Protein AF-A0A969DNV3-F1 (afdb_monomer)

Solvent-accessible surface area (backbone atoms only — not comparable to full-atom values): 7107 Å² total; per-residue (Å²): 139,90,80,90,81,84,83,82,78,85,83,80,70,90,70,71,77,77,73,69,70,80,65,78,69,81,79,57,96,56,47,25,35,41,36,39,39,24,73,25,70,25,42,38,37,33,27,35,61,91,38,76,78,41,76,50,74,45,45,54,76,44,69,51,74,49,71,22,69,58,26,35,37,43,34,25,50,19,8,42,21,29,28,40,17,54,71,87,42,78,68,38,61,68,42,54,69,74,35,69,39,74,48,78,42,64,36,79,65,81,81,74,77,76,76,78,81,77,131

Mean predicted aligned error: 13.79 Å

Radius of gyration: 23.63 Å; Cα contacts (8 Å, |Δi|>4): 238; chains: 1; bounding box: 30×99×51 Å

Secondary structure (DSSP, 8-state):
----------------------PPP---TT-EEEEEEESS-EEEEEEETTEEEEEEEEPTT-EEEEEESS-EEEEESSGGGEEEEETT---EESSSTT--EEEEE--------------

Structure (mmCIF, N/CA/C/O backbone):
data_AF-A0A969DNV3-F1
#
_entry.id   AF-A0A969DNV3-F1
#
loop_
_atom_site.group_PDB
_atom_site.id
_atom_site.type_symbol
_atom_site.label_atom_id
_atom_site.label_alt_id
_atom_site.label_comp_id
_atom_site.label_asym_id
_atom_site.label_entity_id
_atom_site.label_seq_id
_atom_site.pdbx_PDB_ins_code
_atom_site.Cartn_x
_atom_site.Cartn_y
_atom_site.Cartn_z
_atom_site.occupancy
_atom_site.B_iso_or_equiv
_atom_site.auth_seq_id
_atom_site.auth_comp_id
_atom_site.auth_asym_id
_atom_site.auth_atom_id
_atom_site.pdbx_PDB_model_num
ATOM 1 N N . MET A 1 1 ? -4.506 -63.231 39.438 1.00 49.62 1 MET A N 1
ATOM 2 C CA . MET A 1 1 ? -3.403 -62.294 39.734 1.00 49.62 1 MET A CA 1
ATOM 3 C C . MET A 1 1 ? -3.627 -61.079 38.856 1.00 49.62 1 MET A C 1
ATOM 5 O O . MET A 1 1 ? -3.515 -61.202 37.646 1.00 49.62 1 MET A O 1
ATOM 9 N N . ASN A 1 2 ? -4.049 -59.966 39.451 1.00 42.78 2 ASN A N 1
ATOM 10 C CA . ASN A 1 2 ? -4.261 -58.700 38.758 1.00 42.78 2 ASN A CA 1
ATOM 11 C C . ASN A 1 2 ? -3.036 -57.822 39.026 1.00 42.78 2 ASN A C 1
ATOM 13 O O . ASN A 1 2 ? -2.740 -57.550 40.188 1.00 42.78 2 ASN A O 1
ATOM 17 N N . THR A 1 3 ? -2.364 -57.369 37.971 1.00 56.41 3 THR A N 1
ATOM 18 C CA . THR A 1 3 ? -1.358 -56.305 38.040 1.00 56.41 3 THR A CA 1
ATOM 19 C C . THR A 1 3 ? -1.776 -55.224 37.058 1.00 56.41 3 THR A C 1
ATOM 21 O O . THR A 1 3 ? -1.837 -55.453 35.854 1.00 56.41 3 THR A O 1
ATOM 24 N N . ALA A 1 4 ? -2.123 -54.069 37.616 1.00 51.66 4 ALA A N 1
ATOM 25 C CA . ALA A 1 4 ? -2.364 -52.834 36.899 1.00 51.66 4 ALA A CA 1
ATOM 26 C C . ALA A 1 4 ? -1.042 -52.278 36.350 1.00 51.66 4 ALA A C 1
ATOM 28 O O . ALA A 1 4 ? -0.046 -52.222 37.069 1.00 51.66 4 ALA A O 1
ATOM 29 N N . ILE A 1 5 ? -1.067 -51.829 35.099 1.00 61.12 5 ILE A N 1
ATOM 30 C CA . ILE A 1 5 ? -0.103 -50.891 34.522 1.00 61.12 5 ILE A CA 1
ATOM 31 C C . ILE A 1 5 ? -0.925 -49.765 33.899 1.00 61.12 5 ILE A C 1
ATOM 33 O O . ILE A 1 5 ? -1.767 -50.006 33.037 1.00 61.12 5 ILE A O 1
ATOM 37 N N . VAL A 1 6 ? -0.721 -48.560 34.420 1.00 52.81 6 VAL A N 1
ATOM 38 C CA . VAL A 1 6 ? -1.368 -47.313 34.014 1.00 52.81 6 VAL A CA 1
ATOM 39 C C . VAL A 1 6 ? -0.349 -46.519 33.183 1.00 52.81 6 VAL A C 1
ATOM 41 O O . VAL A 1 6 ? 0.661 -46.101 33.737 1.00 52.81 6 VAL A O 1
ATOM 44 N N . GLU A 1 7 ? -0.658 -46.374 31.882 1.00 55.53 7 GLU A N 1
ATOM 45 C CA . GLU A 1 7 ? -0.380 -45.249 30.948 1.00 55.53 7 GLU A CA 1
ATOM 46 C C . GLU A 1 7 ? 1.071 -44.852 30.553 1.00 55.53 7 GLU A C 1
ATOM 48 O O . GLU A 1 7 ? 2.011 -45.160 31.281 1.00 55.53 7 GLU A O 1
ATOM 53 N N . PRO A 1 8 ? 1.295 -44.191 29.380 1.00 54.12 8 PRO A N 1
ATOM 54 C CA . PRO A 1 8 ? 0.336 -43.395 28.603 1.00 54.12 8 PRO A CA 1
ATOM 55 C C . PRO A 1 8 ? 0.096 -43.812 27.143 1.00 54.12 8 PRO A C 1
ATOM 57 O O . PRO A 1 8 ? 0.958 -44.303 26.416 1.00 54.12 8 PRO A O 1
ATOM 60 N N . ILE A 1 9 ? -1.142 -43.544 26.741 1.00 65.94 9 ILE A N 1
ATOM 61 C CA . ILE A 1 9 ? -1.618 -43.319 25.378 1.00 65.94 9 ILE A CA 1
ATOM 62 C C . ILE A 1 9 ? -0.687 -42.371 24.595 1.00 65.94 9 ILE A C 1
ATOM 64 O O . ILE A 1 9 ? -0.272 -41.343 25.129 1.00 65.94 9 ILE A O 1
ATOM 68 N N . PRO A 1 10 ? -0.382 -42.649 23.314 1.00 58.59 10 PRO A N 1
ATOM 69 C CA . PRO A 1 10 ? 0.179 -41.631 22.442 1.00 58.59 10 PRO A CA 1
ATOM 70 C C . PRO A 1 10 ? -0.909 -40.597 22.116 1.00 58.59 10 PRO A C 1
ATOM 72 O O . PRO A 1 10 ? -1.711 -40.790 21.204 1.00 58.59 10 PRO A O 1
ATOM 75 N N . GLU A 1 11 ? -0.922 -39.478 22.842 1.00 54.69 11 GLU A N 1
ATOM 76 C CA . GLU A 1 11 ? -1.568 -38.226 22.422 1.00 54.69 11 GLU A CA 1
ATOM 77 C C . GLU A 1 11 ? -0.788 -37.603 21.249 1.00 54.69 11 GLU A C 1
ATOM 79 O O . GLU A 1 11 ? -0.172 -36.543 21.354 1.00 54.69 11 GLU A O 1
ATOM 84 N N . ALA A 1 12 ? -0.777 -38.281 20.102 1.00 52.31 12 ALA A N 1
ATOM 85 C CA . ALA A 1 12 ? -0.238 -37.722 18.871 1.00 52.31 12 ALA A CA 1
ATOM 86 C C . ALA A 1 12 ? -1.317 -36.873 18.182 1.00 52.31 12 ALA A C 1
ATOM 88 O O . ALA A 1 12 ? -2.043 -37.330 17.304 1.00 52.31 12 ALA A O 1
ATOM 89 N N . SER A 1 13 ? -1.379 -35.615 18.621 1.00 42.84 13 SER A N 1
ATOM 90 C CA . SER A 1 13 ? -1.726 -34.443 17.812 1.00 42.84 13 SER A CA 1
ATOM 91 C C . SER A 1 13 ? -3.125 -34.408 17.189 1.00 42.84 13 SER A C 1
ATOM 93 O O . SER A 1 13 ? -3.291 -34.418 15.972 1.00 42.84 13 SER A O 1
ATOM 95 N N . THR A 1 14 ? -4.135 -34.141 18.014 1.00 43.59 14 THR A N 1
ATOM 96 C CA . THR A 1 14 ? -5.173 -33.194 17.589 1.00 43.59 14 THR A CA 1
ATOM 97 C C . THR A 1 14 ? -4.575 -31.787 17.605 1.00 43.59 14 THR A C 1
ATOM 99 O O . THR A 1 14 ? -4.693 -31.055 18.584 1.00 43.59 14 THR A O 1
ATOM 102 N N . THR A 1 15 ? -3.933 -31.381 16.515 1.00 42.50 15 THR A N 1
ATOM 103 C CA . THR A 1 15 ? -3.984 -29.968 16.131 1.00 42.50 15 THR A CA 1
ATOM 104 C C . THR A 1 15 ? -4.851 -29.912 14.900 1.00 42.50 15 THR A C 1
ATOM 106 O O . THR A 1 15 ? -4.390 -29.955 13.765 1.00 42.50 15 THR A O 1
ATOM 109 N N . THR A 1 16 ? -6.148 -29.935 15.200 1.00 43.91 16 THR A N 1
ATOM 110 C CA . THR A 1 16 ? -7.186 -29.206 14.493 1.00 43.91 16 THR A CA 1
ATOM 111 C C . THR A 1 16 ? -6.576 -28.114 13.635 1.00 43.91 16 THR A C 1
ATOM 113 O O . THR A 1 16 ? -6.046 -27.125 14.138 1.00 43.91 16 THR A O 1
ATOM 116 N N . ASP A 1 17 ? -6.638 -28.382 12.340 1.00 44.22 17 ASP A N 1
ATOM 117 C CA . ASP A 1 17 ? -6.743 -27.429 11.259 1.00 44.22 17 ASP A CA 1
ATOM 118 C C . ASP A 1 17 ? -7.382 -2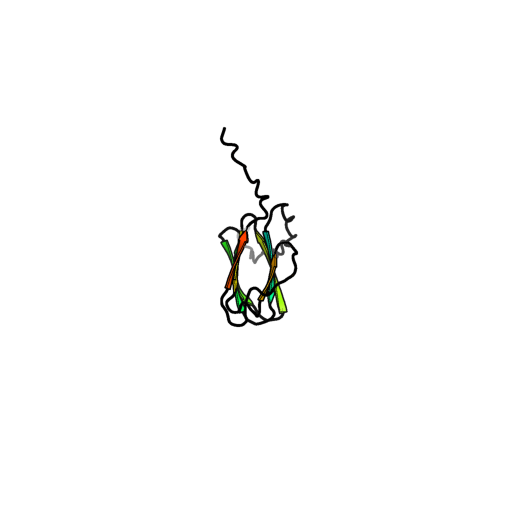6.124 11.760 1.00 44.22 17 ASP A C 1
ATOM 120 O O . ASP A 1 17 ? -8.597 -26.011 11.923 1.00 44.22 17 ASP A O 1
ATOM 124 N N . ALA A 1 18 ? -6.537 -25.148 12.083 1.00 47.78 18 ALA A N 1
ATOM 125 C CA . ALA A 1 18 ? -6.956 -23.776 12.285 1.00 47.78 18 ALA A CA 1
ATOM 126 C C . ALA A 1 18 ? -7.111 -23.100 10.915 1.00 47.78 18 ALA A C 1
ATOM 128 O O . ALA A 1 18 ? -6.643 -21.985 10.715 1.00 47.78 18 ALA A O 1
ATOM 129 N N . ALA A 1 19 ? -7.824 -23.724 9.975 1.00 46.31 19 ALA A N 1
ATOM 130 C CA . ALA A 1 19 ? -8.681 -22.979 9.071 1.00 46.31 19 ALA A CA 1
ATOM 131 C C . ALA A 1 19 ? -9.883 -22.461 9.876 1.00 46.31 19 ALA A C 1
ATOM 133 O O . ALA A 1 19 ? -11.041 -22.789 9.616 1.00 46.31 19 ALA A O 1
ATOM 134 N N . THR A 1 20 ? -9.613 -21.594 10.858 1.00 42.69 20 THR A N 1
ATOM 135 C CA . THR A 1 20 ? -10.573 -20.543 11.164 1.00 42.69 20 THR A CA 1
ATOM 136 C C . THR A 1 20 ? -10.624 -19.735 9.887 1.00 42.69 20 THR A C 1
ATOM 138 O O . THR A 1 20 ? -9.729 -18.938 9.613 1.00 42.69 20 THR A O 1
ATOM 141 N N . GLY A 1 21 ? -11.619 -20.038 9.052 1.00 45.19 21 GLY A N 1
ATOM 142 C CA . GLY A 1 21 ? -11.938 -19.227 7.902 1.00 45.19 21 GLY A CA 1
ATOM 143 C C . GLY A 1 21 ? -11.951 -17.786 8.376 1.00 45.19 21 GLY A C 1
ATOM 144 O O . GLY A 1 21 ? -12.741 -17.428 9.251 1.00 45.19 21 GLY A O 1
ATOM 145 N N . SER A 1 22 ? -11.034 -16.986 7.842 1.00 46.31 22 SER A N 1
ATOM 146 C CA . SER A 1 22 ? -11.132 -15.540 7.895 1.00 46.31 22 SER A CA 1
ATOM 147 C C . SER A 1 22 ? -12.389 -15.182 7.110 1.00 46.31 22 SER A C 1
ATOM 149 O O . SER A 1 22 ? -12.336 -14.854 5.929 1.00 46.31 22 SER A O 1
ATOM 151 N N . ALA A 1 23 ? -13.551 -15.324 7.748 1.00 47.28 23 ALA A N 1
ATOM 152 C CA . ALA A 1 23 ? -14.699 -14.527 7.393 1.00 47.28 23 ALA A CA 1
ATOM 153 C C . ALA A 1 23 ? -14.180 -13.085 7.432 1.00 47.28 23 ALA A C 1
ATOM 155 O O . ALA A 1 23 ? -13.622 -12.699 8.466 1.00 47.28 23 ALA A O 1
ATOM 156 N N . PRO A 1 24 ? -14.240 -12.324 6.325 1.00 48.50 24 PRO A N 1
ATOM 157 C CA . PRO A 1 24 ? -13.856 -10.928 6.381 1.00 48.50 24 PRO A CA 1
ATOM 158 C C . PRO A 1 24 ? -14.741 -10.313 7.462 1.00 48.50 24 PRO A C 1
ATOM 160 O O . PRO A 1 24 ? -15.970 -10.393 7.372 1.00 48.50 24 PRO A O 1
ATOM 163 N N . ALA A 1 25 ? -14.118 -9.812 8.531 1.00 50.31 25 ALA A N 1
ATOM 164 C CA . ALA A 1 25 ? -14.825 -9.025 9.523 1.00 50.31 25 ALA A CA 1
ATOM 165 C C . ALA A 1 25 ? -15.645 -7.968 8.766 1.00 50.31 25 ALA A C 1
ATOM 167 O O . ALA A 1 25 ? -15.179 -7.492 7.720 1.00 50.31 25 ALA A O 1
ATOM 168 N N . PRO A 1 26 ? -16.871 -7.644 9.213 1.00 48.47 26 PRO A N 1
ATOM 169 C CA . PRO A 1 26 ? -17.564 -6.499 8.654 1.00 48.47 26 PRO A CA 1
ATOM 170 C C . PRO A 1 26 ? -16.598 -5.322 8.773 1.00 48.47 26 PRO A C 1
ATOM 172 O O . PRO A 1 26 ? -16.198 -4.978 9.879 1.00 48.47 26 PRO A O 1
ATOM 175 N N . ILE A 1 27 ? -16.166 -4.803 7.624 1.00 50.59 27 ILE A N 1
ATOM 176 C CA . ILE A 1 27 ? -15.521 -3.497 7.500 1.00 50.59 27 ILE A CA 1
ATOM 177 C C . ILE A 1 27 ? -16.383 -2.552 8.326 1.00 50.59 27 ILE A C 1
ATOM 179 O O . ILE A 1 27 ? -17.545 -2.330 7.971 1.00 50.59 27 ILE A O 1
ATOM 183 N N . ALA A 1 28 ? -15.875 -2.116 9.471 1.00 53.47 28 ALA A N 1
ATOM 184 C CA . ALA A 1 28 ? -16.566 -1.153 10.286 1.00 53.47 28 ALA A CA 1
ATOM 185 C C . ALA A 1 28 ? -16.682 0.130 9.457 1.00 53.47 28 ALA A C 1
ATOM 187 O O . ALA A 1 28 ? -15.778 0.524 8.716 1.00 53.47 28 ALA A O 1
ATOM 188 N N . GLU A 1 29 ? -17.859 0.744 9.509 1.00 50.62 29 GLU A N 1
ATOM 189 C CA . GLU A 1 29 ? -18.152 1.983 8.800 1.00 50.62 29 GLU A CA 1
ATOM 190 C C . GLU A 1 29 ? -17.278 3.101 9.400 1.00 50.62 29 GLU A C 1
ATOM 192 O O . GLU A 1 29 ? -17.636 3.711 10.405 1.00 50.62 29 GLU A O 1
ATOM 197 N N . GLY A 1 30 ? -16.090 3.305 8.823 1.00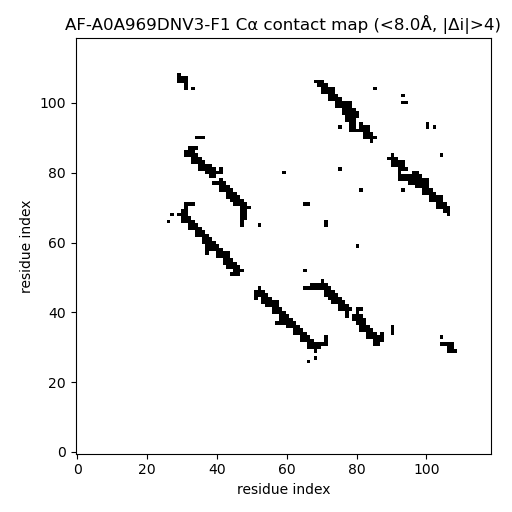 61.75 30 GLY A N 1
ATOM 198 C CA . GLY A 1 30 ? -15.040 4.185 9.349 1.00 61.75 30 GLY A CA 1
ATOM 199 C C . GLY A 1 30 ? -13.614 3.709 9.050 1.00 61.75 30 GLY A C 1
ATOM 200 O O . GLY A 1 30 ? -12.690 4.519 9.107 1.00 61.75 30 GLY A O 1
ATOM 201 N N . ASP A 1 31 ? -13.442 2.440 8.674 1.00 76.19 31 ASP A N 1
ATOM 202 C CA . ASP A 1 31 ? -12.122 1.860 8.435 1.00 76.19 31 ASP A CA 1
ATOM 203 C C . ASP A 1 31 ? -11.469 2.364 7.140 1.00 76.19 31 ASP A C 1
ATOM 205 O O . ASP A 1 31 ? -12.087 2.453 6.076 1.00 76.19 31 ASP A O 1
ATOM 209 N N . VAL A 1 32 ? -10.163 2.609 7.209 1.00 84.94 32 VAL A N 1
ATOM 210 C CA . VAL A 1 32 ? -9.287 2.823 6.061 1.00 84.94 32 VAL A CA 1
ATOM 211 C C . VAL A 1 32 ? -9.065 1.510 5.336 1.00 84.94 32 VAL A C 1
ATOM 213 O O . VAL A 1 32 ? -8.402 0.616 5.855 1.00 84.94 32 VAL A O 1
ATOM 216 N N . ARG A 1 33 ? -9.510 1.410 4.085 1.00 87.69 33 ARG A N 1
ATOM 217 C CA . ARG A 1 33 ? -9.168 0.297 3.197 1.00 87.69 33 ARG A CA 1
ATOM 218 C C . ARG A 1 33 ? -8.138 0.733 2.171 1.00 87.69 33 ARG A C 1
ATOM 220 O O . ARG A 1 33 ? -8.364 1.664 1.408 1.00 87.69 33 ARG A O 1
ATOM 227 N N . VAL A 1 34 ? -7.038 -0.002 2.071 1.00 89.81 34 VAL A N 1
ATOM 228 C CA . VAL A 1 34 ? -6.017 0.217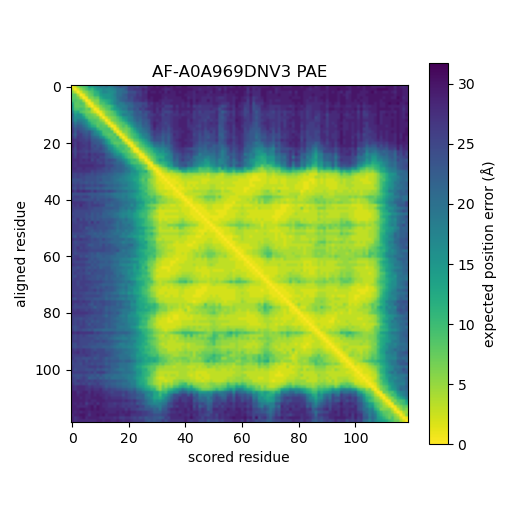 1.047 1.00 89.81 34 VAL A CA 1
ATOM 229 C C . VAL A 1 34 ? -5.756 -1.076 0.291 1.00 89.81 34 VAL A C 1
ATOM 231 O O . VAL A 1 34 ? -5.295 -2.063 0.859 1.00 89.81 34 VAL A O 1
ATOM 234 N N . SER A 1 35 ? -6.036 -1.071 -1.008 1.00 90.56 35 SER A N 1
ATOM 235 C CA . SER A 1 35 ? -5.688 -2.152 -1.928 1.00 90.56 35 SER A CA 1
ATOM 236 C C . SER A 1 35 ? -4.443 -1.776 -2.704 1.00 90.56 35 SER A C 1
ATOM 238 O O . SER A 1 35 ? -4.383 -0.711 -3.306 1.00 90.56 35 SER A O 1
ATOM 240 N N . VAL A 1 36 ? -3.452 -2.653 -2.712 1.00 91.50 36 VAL A N 1
ATOM 241 C CA . VAL A 1 36 ? -2.223 -2.484 -3.471 1.00 91.50 36 VAL A CA 1
ATOM 242 C C . VAL A 1 36 ? -2.123 -3.582 -4.514 1.00 91.50 36 VAL A C 1
ATOM 244 O O . VAL A 1 36 ? -2.170 -4.770 -4.198 1.00 91.50 36 VAL A O 1
ATOM 247 N N . GLU A 1 37 ? -1.970 -3.170 -5.761 1.00 92.12 37 GLU A N 1
ATOM 248 C CA . GLU A 1 37 ? -1.742 -4.018 -6.916 1.00 92.12 37 GLU A CA 1
ATOM 249 C C . GLU A 1 37 ? -0.319 -3.807 -7.425 1.00 92.12 37 GLU A C 1
ATOM 251 O O . GLU A 1 37 ? 0.150 -2.688 -7.637 1.00 92.12 37 GLU A O 1
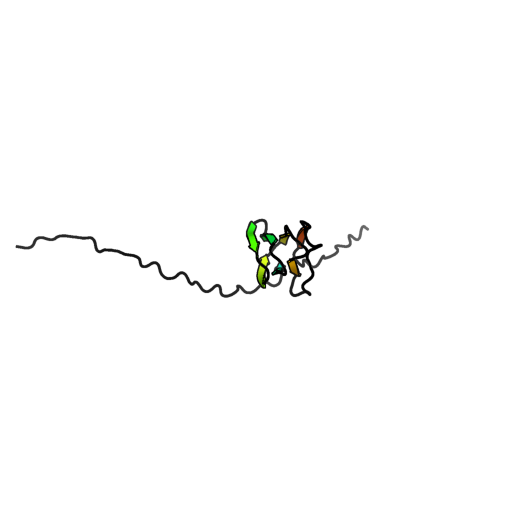ATOM 256 N N . MET A 1 38 ? 0.395 -4.903 -7.613 1.00 91.69 38 MET A N 1
ATOM 257 C CA . MET A 1 38 ? 1.786 -4.884 -8.020 1.00 91.69 38 MET A CA 1
ATOM 258 C C . MET A 1 38 ? 1.884 -4.999 -9.536 1.00 91.69 38 MET A C 1
ATOM 260 O O . MET A 1 38 ? 1.624 -6.050 -10.112 1.00 91.69 38 MET A O 1
ATOM 264 N N . GLU A 1 39 ? 2.335 -3.942 -10.201 1.00 90.62 39 GLU A N 1
ATOM 265 C CA . GLU A 1 39 ? 2.671 -3.969 -11.629 1.00 90.62 39 GLU A CA 1
ATOM 266 C C . GLU A 1 39 ? 4.112 -4.419 -11.888 1.00 90.62 39 GLU A C 1
ATOM 268 O O . GLU A 1 39 ? 4.465 -4.777 -13.008 1.00 90.62 39 GLU A O 1
ATOM 273 N N . GLY A 1 40 ? 4.958 -4.424 -10.861 1.00 87.81 40 GLY A N 1
ATOM 274 C CA . GLY A 1 40 ? 6.354 -4.836 -10.934 1.00 87.81 40 GLY A CA 1
ATOM 275 C C . GLY A 1 40 ? 6.822 -5.429 -9.613 1.00 87.81 40 GLY A C 1
ATOM 276 O O . GLY A 1 40 ? 6.157 -5.305 -8.588 1.00 87.81 40 GLY A O 1
ATOM 277 N N . GLN A 1 41 ? 7.997 -6.059 -9.609 1.00 88.94 41 GLN A N 1
ATOM 278 C CA . GLN A 1 41 ? 8.613 -6.464 -8.348 1.00 88.94 41 GLN A CA 1
ATOM 279 C C . GLN A 1 41 ? 8.972 -5.217 -7.525 1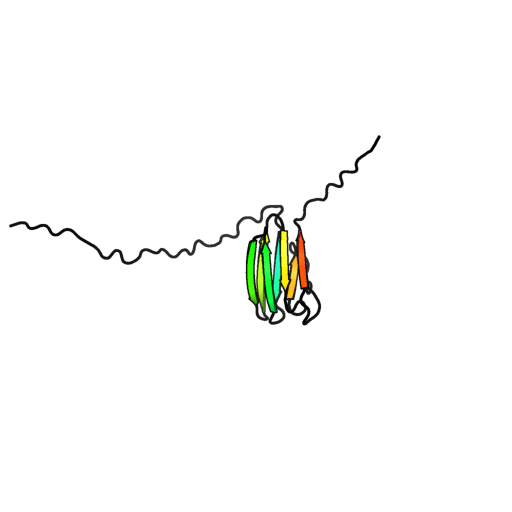.00 88.94 41 GLN A C 1
ATOM 281 O O . GLN A 1 41 ? 9.710 -4.344 -7.996 1.00 88.94 41 GLN A O 1
ATOM 286 N N . SER A 1 42 ? 8.477 -5.142 -6.291 1.00 89.69 42 SER A N 1
ATOM 287 C CA . SER A 1 42 ? 8.796 -4.063 -5.356 1.00 89.69 42 SER A CA 1
ATOM 288 C C . SER A 1 42 ? 8.802 -4.575 -3.923 1.00 89.69 42 SER A C 1
ATOM 290 O O . SER A 1 42 ? 7.990 -5.410 -3.537 1.00 89.69 42 SER A O 1
ATOM 292 N N . TRP A 1 43 ? 9.706 -4.031 -3.114 1.00 92.44 43 TRP A N 1
ATOM 293 C CA . TRP A 1 43 ? 9.589 -4.125 -1.665 1.00 92.44 43 TRP A CA 1
ATOM 294 C C . TRP A 1 43 ? 8.457 -3.215 -1.184 1.00 92.44 43 TRP A C 1
ATOM 296 O O . TRP A 1 43 ? 8.386 -2.064 -1.619 1.00 92.44 43 TRP A O 1
ATOM 306 N N . LEU A 1 44 ? 7.572 -3.728 -0.335 1.00 92.50 44 LEU A N 1
ATOM 307 C CA . LEU A 1 44 ? 6.502 -2.984 0.312 1.00 92.50 44 LEU A CA 1
ATOM 308 C C . LEU A 1 44 ? 6.533 -3.204 1.815 1.00 92.50 44 LEU A C 1
ATOM 310 O O . LEU A 1 44 ? 6.763 -4.314 2.292 1.00 92.50 44 LEU A O 1
ATOM 314 N N . ARG A 1 45 ? 6.211 -2.141 2.539 1.00 93.06 45 ARG A N 1
ATOM 315 C CA . ARG A 1 45 ? 5.905 -2.160 3.960 1.00 93.06 45 ARG A CA 1
ATOM 316 C C . ARG A 1 45 ? 4.582 -1.454 4.177 1.00 93.06 45 ARG A C 1
ATOM 318 O O . ARG A 1 45 ? 4.401 -0.335 3.703 1.00 93.06 45 ARG A O 1
ATOM 325 N N . ILE A 1 46 ? 3.683 -2.111 4.887 1.00 91.31 46 ILE A N 1
ATOM 326 C CA . ILE A 1 46 ? 2.370 -1.597 5.226 1.00 91.31 46 ILE A CA 1
ATOM 327 C C . ILE A 1 46 ? 2.201 -1.651 6.728 1.00 91.31 46 ILE A C 1
ATOM 329 O O . ILE A 1 46 ? 2.397 -2.695 7.351 1.00 91.31 46 ILE A O 1
ATOM 333 N N . THR A 1 47 ? 1.852 -0.497 7.274 1.00 90.94 47 THR A N 1
ATOM 334 C CA . THR A 1 47 ? 1.579 -0.300 8.689 1.00 90.94 47 THR A CA 1
ATOM 335 C C . THR A 1 47 ? 0.111 0.081 8.829 1.00 90.94 47 THR A C 1
ATOM 337 O O . THR A 1 47 ? -0.270 1.122 8.301 1.00 90.94 47 THR A O 1
ATOM 340 N N . ALA A 1 48 ? -0.690 -0.741 9.498 1.00 90.38 48 ALA A N 1
ATOM 341 C CA . ALA A 1 48 ? -2.066 -0.438 9.887 1.00 90.38 48 ALA A CA 1
ATOM 342 C C . ALA A 1 48 ? -2.083 -0.139 11.386 1.00 90.38 48 ALA A C 1
ATOM 344 O O . ALA A 1 48 ? -1.498 -0.900 12.150 1.00 90.38 48 ALA A O 1
ATOM 345 N N . ASP A 1 49 ? -2.706 0.958 11.808 1.00 86.44 49 ASP A N 1
ATOM 346 C CA . ASP A 1 49 ? -2.929 1.262 13.234 1.00 86.44 49 ASP A CA 1
ATOM 347 C C . ASP A 1 49 ? -1.635 1.228 14.066 1.00 86.44 49 ASP A C 1
ATOM 349 O O . ASP A 1 49 ? -1.555 0.676 15.160 1.00 86.44 49 ASP A O 1
ATOM 353 N N . ASN A 1 50 ? -0.566 1.805 13.501 1.00 85.50 50 ASN A N 1
ATOM 354 C CA . ASN A 1 50 ? 0.796 1.797 14.056 1.00 85.50 50 ASN A CA 1
ATOM 355 C C . ASN A 1 50 ? 1.499 0.421 14.113 1.00 85.50 50 ASN A C 1
ATOM 357 O O . ASN A 1 50 ? 2.671 0.356 14.488 1.00 85.50 50 ASN A O 1
ATOM 361 N N . GLU A 1 51 ? 0.858 -0.656 13.664 1.00 88.19 51 GLU A N 1
ATOM 362 C CA . GLU A 1 51 ? 1.426 -2.000 13.588 1.00 88.19 51 GLU A CA 1
ATOM 363 C C . GLU A 1 51 ? 1.779 -2.394 12.147 1.00 88.19 51 GLU A C 1
ATOM 365 O O . GLU A 1 51 ? 1.026 -2.177 11.200 1.00 88.19 51 GLU A O 1
ATOM 370 N N . VAL A 1 52 ? 2.958 -2.990 11.944 1.00 90.62 52 VAL A N 1
ATOM 371 C CA . VAL A 1 52 ? 3.380 -3.454 10.613 1.00 90.62 52 VAL A CA 1
ATOM 372 C C . VAL A 1 52 ? 2.601 -4.713 10.243 1.00 90.62 52 VAL A C 1
ATOM 374 O O . VAL A 1 52 ? 3.002 -5.823 10.582 1.00 90.62 52 VAL A O 1
ATOM 377 N N . SER A 1 53 ? 1.509 -4.548 9.500 1.00 88.06 53 SER A N 1
ATOM 378 C CA . SER A 1 53 ? 0.693 -5.664 9.012 1.00 88.06 53 SER A CA 1
ATOM 379 C C . SER A 1 53 ? 1.399 -6.472 7.929 1.00 88.06 53 SER A C 1
ATOM 381 O O . SER A 1 53 ? 1.113 -7.653 7.738 1.00 88.06 53 SER A O 1
ATOM 383 N N . PHE A 1 54 ? 2.291 -5.838 7.163 1.00 89.62 54 PHE A N 1
ATOM 384 C CA . PHE A 1 54 ? 3.032 -6.514 6.107 1.00 89.62 54 PHE A CA 1
ATOM 385 C C . PHE A 1 54 ? 4.371 -5.839 5.825 1.00 89.62 54 PHE A C 1
ATOM 387 O O . PHE A 1 54 ? 4.452 -4.624 5.691 1.00 89.62 54 PHE A O 1
ATOM 394 N N . GLU A 1 55 ? 5.423 -6.630 5.646 1.00 92.81 55 GLU A N 1
ATOM 395 C CA . GLU A 1 55 ? 6.703 -6.156 5.126 1.00 92.81 55 GLU A CA 1
ATOM 396 C C . GLU A 1 55 ? 7.335 -7.259 4.276 1.00 92.81 55 GLU A C 1
ATOM 398 O O . GLU A 1 55 ? 7.527 -8.383 4.740 1.00 92.81 55 GLU A O 1
ATOM 403 N N . GLY A 1 56 ? 7.643 -6.966 3.014 1.00 91.31 56 GLY A N 1
ATOM 404 C CA . GLY A 1 56 ? 8.207 -7.963 2.111 1.00 91.31 56 GLY A CA 1
ATOM 405 C C . GLY A 1 56 ? 8.309 -7.505 0.663 1.00 91.31 56 GLY A C 1
ATOM 406 O O . GLY A 1 56 ? 7.872 -6.421 0.293 1.00 91.31 56 GLY A O 1
ATOM 407 N N . ILE A 1 57 ? 8.911 -8.342 -0.180 1.00 90.69 57 ILE A N 1
ATOM 408 C CA . ILE A 1 57 ? 8.964 -8.114 -1.627 1.00 90.69 57 ILE A CA 1
ATOM 409 C C . ILE A 1 57 ? 7.762 -8.800 -2.262 1.00 90.69 57 ILE A C 1
ATOM 411 O O . ILE A 1 57 ? 7.618 -10.016 -2.152 1.00 90.69 57 ILE A O 1
ATOM 415 N N . LEU A 1 58 ? 6.932 -8.022 -2.947 1.00 89.50 58 LEU A N 1
ATOM 416 C CA . LEU A 1 58 ? 5.854 -8.534 -3.780 1.00 89.50 58 LEU A CA 1
ATOM 417 C C . LEU A 1 58 ? 6.280 -8.523 -5.249 1.00 89.50 58 LEU A C 1
ATOM 419 O O . LEU A 1 58 ? 7.133 -7.729 -5.663 1.00 89.50 58 LEU A O 1
ATOM 423 N N . ARG A 1 59 ? 5.715 -9.441 -6.030 1.00 91.06 59 ARG A N 1
ATOM 424 C CA . ARG A 1 59 ? 5.986 -9.611 -7.458 1.00 91.06 59 ARG A CA 1
ATOM 425 C C . ARG A 1 59 ? 4.855 -9.010 -8.282 1.00 91.06 59 ARG A C 1
ATOM 427 O O . ARG A 1 59 ? 3.761 -8.776 -7.787 1.00 91.06 59 ARG A O 1
ATOM 434 N N . GLN A 1 60 ? 5.130 -8.775 -9.560 1.00 90.81 60 GLN A N 1
ATOM 435 C CA . GLN A 1 60 ? 4.105 -8.353 -10.511 1.00 90.81 60 GLN A CA 1
ATOM 436 C C . GLN A 1 60 ? 2.928 -9.342 -10.522 1.00 90.81 60 GLN A C 1
ATOM 438 O O . GLN A 1 60 ? 3.143 -10.552 -10.573 1.00 90.81 60 GLN A O 1
ATOM 443 N N . GLY A 1 61 ? 1.707 -8.812 -10.515 1.00 89.75 61 GLY A N 1
ATOM 444 C CA . GLY A 1 61 ? 0.460 -9.572 -10.466 1.00 89.75 61 GLY A CA 1
ATOM 445 C C . GLY A 1 61 ? -0.015 -9.907 -9.052 1.00 89.75 61 GLY A C 1
ATOM 446 O O . GLY A 1 61 ? -1.129 -10.402 -8.906 1.00 89.75 61 GLY A O 1
ATOM 447 N N . ASP A 1 62 ? 0.782 -9.630 -8.013 1.00 89.81 62 ASP A N 1
ATOM 448 C CA . ASP A 1 62 ? 0.306 -9.742 -6.637 1.00 89.81 62 ASP A CA 1
ATOM 449 C C . ASP A 1 62 ? -0.652 -8.586 -6.325 1.00 89.81 62 ASP A C 1
ATOM 451 O O . ASP A 1 62 ? -0.329 -7.413 -6.516 1.00 89.81 62 ASP A O 1
ATOM 455 N N . THR A 1 63 ? -1.816 -8.911 -5.775 1.00 90.56 63 THR A N 1
ATOM 456 C CA . THR A 1 63 ? -2.755 -7.925 -5.234 1.00 90.56 63 THR A CA 1
ATOM 457 C C . THR A 1 63 ? -3.019 -8.256 -3.782 1.00 90.56 63 THR A C 1
ATOM 459 O O . THR A 1 63 ? -3.242 -9.413 -3.419 1.00 90.56 63 THR A O 1
ATOM 462 N N . ARG A 1 64 ? -2.982 -7.240 -2.929 1.00 89.75 64 ARG A N 1
ATOM 463 C CA . ARG A 1 64 ? -3.255 -7.377 -1.503 1.00 89.75 64 ARG A CA 1
ATOM 464 C C . ARG A 1 64 ? -4.065 -6.191 -1.024 1.00 89.75 64 ARG A C 1
ATOM 466 O O . ARG A 1 64 ? -3.858 -5.073 -1.479 1.00 89.75 64 ARG A O 1
ATOM 473 N N . THR A 1 65 ? -4.954 -6.440 -0.080 1.00 90.06 65 THR A N 1
ATOM 474 C CA . THR A 1 65 ? -5.792 -5.408 0.518 1.00 90.06 65 THR A CA 1
ATOM 475 C C . THR A 1 65 ? -5.612 -5.447 2.020 1.00 90.06 65 THR A C 1
ATOM 477 O O . THR A 1 65 ? -5.623 -6.518 2.624 1.00 90.06 65 THR A O 1
ATOM 480 N N . TRP A 1 66 ? -5.445 -4.271 2.605 1.00 89.62 66 TRP A N 1
ATOM 481 C CA . TRP A 1 66 ? -5.338 -4.054 4.037 1.00 89.62 66 TRP A CA 1
ATOM 482 C C . TRP A 1 66 ? -6.459 -3.130 4.481 1.00 89.62 66 TRP A C 1
ATOM 484 O O . TRP A 1 66 ? -6.950 -2.311 3.705 1.00 89.62 66 TRP A O 1
ATOM 494 N N . THR A 1 67 ? -6.901 -3.319 5.716 1.00 88.12 67 THR A N 1
ATOM 495 C CA . THR A 1 67 ? -7.934 -2.508 6.359 1.00 88.12 67 THR A CA 1
ATOM 496 C C . THR A 1 67 ? -7.423 -2.125 7.748 1.00 88.12 67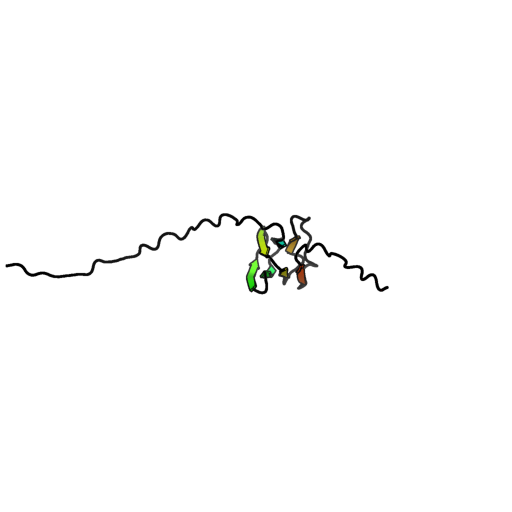 THR A C 1
ATOM 498 O O . THR A 1 67 ? -6.747 -2.949 8.364 1.00 88.12 67 THR A O 1
ATOM 501 N N . ALA A 1 68 ? -7.673 -0.893 8.186 1.00 85.56 68 ALA A N 1
ATOM 502 C CA . ALA A 1 68 ? -7.215 -0.336 9.461 1.00 85.56 68 ALA A CA 1
ATOM 503 C C . ALA A 1 68 ? -8.255 0.642 10.017 1.00 85.56 68 ALA A C 1
ATOM 505 O O . ALA A 1 68 ? -8.966 1.260 9.231 1.00 85.56 68 ALA A O 1
ATOM 506 N N . GLU A 1 69 ? -8.322 0.813 11.331 1.00 83.00 69 GLU A N 1
ATOM 507 C CA . GLU A 1 69 ? -9.331 1.667 11.980 1.00 83.00 69 GLU A CA 1
ATOM 508 C C . GLU A 1 69 ? -8.876 3.139 12.073 1.00 83.00 69 GLU A C 1
ATOM 510 O O . GLU A 1 69 ? -9.668 4.067 11.908 1.00 83.00 69 GLU A O 1
ATOM 515 N N . GLU A 1 70 ? -7.582 3.371 12.302 1.00 82.88 70 GLU A N 1
ATOM 516 C CA . GLU A 1 70 ? -6.971 4.688 12.474 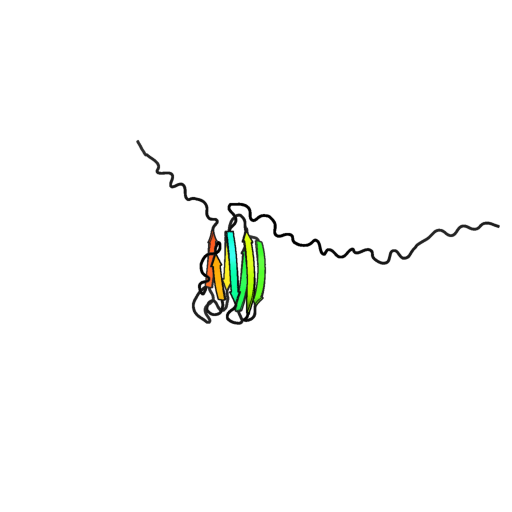1.00 82.88 70 GLU A CA 1
ATOM 517 C C . GLU A 1 70 ? -6.237 5.158 11.219 1.00 82.88 70 GLU A C 1
ATOM 519 O O . GLU A 1 70 ? -6.474 6.261 10.757 1.00 82.88 70 GLU A O 1
ATOM 524 N N . GLN A 1 71 ? -5.289 4.398 10.669 1.00 85.62 71 GLN A N 1
ATOM 525 C CA . GLN A 1 71 ? -4.470 4.876 9.544 1.00 85.62 71 GLN A CA 1
ATOM 526 C C . GLN A 1 71 ? -3.717 3.728 8.876 1.00 85.62 71 GLN A C 1
ATOM 528 O O . GLN A 1 71 ? -3.197 2.840 9.551 1.00 85.62 71 GLN A O 1
ATOM 533 N N . ILE A 1 72 ? -3.546 3.806 7.552 1.00 90.25 72 ILE A N 1
ATOM 534 C CA . ILE A 1 72 ? -2.638 2.926 6.804 1.00 90.25 72 ILE A CA 1
ATOM 535 C C . ILE A 1 72 ? -1.466 3.717 6.232 1.00 90.25 72 ILE A C 1
ATOM 537 O O . ILE A 1 72 ? -1.646 4.667 5.478 1.00 90.25 72 ILE A O 1
ATOM 541 N N . ILE A 1 73 ? -0.239 3.285 6.510 1.00 91.31 73 ILE A N 1
ATOM 542 C CA . ILE A 1 73 ? 0.974 3.802 5.872 1.00 91.31 73 ILE A CA 1
ATOM 543 C C . ILE A 1 73 ? 1.482 2.754 4.891 1.00 91.31 73 ILE A C 1
ATOM 545 O O . ILE A 1 73 ? 1.842 1.651 5.293 1.00 91.31 73 ILE A O 1
ATOM 549 N N . VAL A 1 74 ? 1.551 3.109 3.609 1.00 91.69 74 VAL A N 1
ATOM 550 C CA . VAL A 1 74 ? 2.116 2.273 2.547 1.00 91.69 74 VAL A CA 1
ATOM 551 C C . VAL A 1 74 ? 3.450 2.845 2.113 1.00 91.69 74 VAL A C 1
ATOM 553 O O . VAL A 1 74 ? 3.530 3.954 1.588 1.00 91.69 74 VAL A O 1
ATOM 556 N N . ARG A 1 75 ? 4.506 2.054 2.256 1.00 92.00 75 ARG A N 1
ATOM 557 C CA . ARG A 1 75 ? 5.838 2.374 1.759 1.00 92.00 75 ARG A CA 1
ATOM 558 C C . ARG A 1 75 ? 6.242 1.375 0.692 1.00 92.00 75 ARG A C 1
ATOM 560 O O . ARG A 1 75 ? 6.327 0.187 0.974 1.00 92.00 75 ARG A O 1
ATOM 567 N N . ALA A 1 76 ? 6.550 1.848 -0.508 1.00 92.56 76 ALA A N 1
ATOM 568 C CA . ALA A 1 76 ? 7.078 1.019 -1.584 1.00 92.56 76 ALA A CA 1
ATOM 569 C C . ALA A 1 76 ? 8.491 1.449 -1.973 1.00 92.56 76 ALA A C 1
ATOM 571 O O . ALA A 1 76 ? 8.771 2.639 -2.078 1.00 92.56 76 ALA A O 1
ATOM 572 N N . GLY A 1 77 ? 9.365 0.475 -2.228 1.00 88.50 77 GLY A N 1
ATOM 573 C CA . GLY A 1 77 ? 10.726 0.679 -2.726 1.00 88.50 77 GLY A CA 1
ATOM 574 C C . GLY A 1 77 ? 10.807 0.978 -4.228 1.00 88.50 77 GLY A C 1
ATOM 575 O O . GLY A 1 77 ? 11.722 1.661 -4.673 1.00 88.50 77 GLY A O 1
ATOM 576 N N . ASN A 1 78 ? 9.846 0.484 -5.006 1.00 88.44 78 ASN A N 1
ATOM 577 C CA . ASN A 1 78 ? 9.690 0.737 -6.433 1.00 88.44 78 ASN A CA 1
ATOM 578 C C . ASN A 1 78 ? 8.244 1.185 -6.695 1.00 88.44 78 ASN A C 1
ATOM 580 O O . ASN A 1 78 ? 7.416 0.423 -7.184 1.00 88.44 78 ASN A O 1
ATOM 584 N N . ALA A 1 79 ? 7.940 2.428 -6.328 1.00 87.25 79 ALA A N 1
ATOM 585 C CA . ALA A 1 79 ? 6.586 2.974 -6.309 1.00 87.25 79 ALA A CA 1
ATOM 586 C C . ALA A 1 79 ? 5.900 3.017 -7.685 1.00 87.25 79 ALA A C 1
ATOM 588 O O . ALA A 1 79 ? 4.680 2.960 -7.744 1.00 87.25 79 ALA A O 1
ATOM 589 N N . GLY A 1 80 ? 6.644 3.083 -8.792 1.00 86.81 80 GLY A N 1
ATOM 590 C CA . GLY A 1 80 ? 6.041 3.010 -10.131 1.00 86.81 80 GLY A CA 1
ATOM 591 C C . GLY A 1 80 ? 5.727 1.601 -10.618 1.00 86.81 80 GLY A C 1
ATOM 592 O O . GLY A 1 80 ? 5.159 1.461 -11.690 1.00 86.81 80 GLY A O 1
ATOM 593 N N . GLY A 1 81 ? 6.092 0.568 -9.856 1.00 88.62 81 GLY A N 1
ATOM 594 C CA . GLY A 1 81 ? 5.588 -0.791 -10.046 1.00 88.62 81 GLY A CA 1
ATOM 595 C C . GLY A 1 81 ? 4.449 -1.134 -9.086 1.00 88.62 81 GLY A C 1
ATOM 596 O O . GLY A 1 81 ? 4.168 -2.314 -8.900 1.00 88.62 81 GLY A O 1
ATOM 597 N N . VAL A 1 82 ? 3.859 -0.141 -8.416 1.00 91.12 82 VAL A N 1
ATOM 598 C CA . VAL A 1 82 ? 2.879 -0.331 -7.344 1.00 91.12 82 VAL A CA 1
ATOM 599 C C . VAL A 1 82 ? 1.706 0.608 -7.576 1.00 91.12 82 VAL A C 1
ATOM 601 O O . VAL A 1 82 ? 1.870 1.824 -7.538 1.00 91.12 82 VAL A O 1
ATOM 604 N N . LYS A 1 83 ? 0.520 0.049 -7.782 1.00 92.12 83 LYS A N 1
ATOM 605 C CA . LYS A 1 83 ? -0.752 0.766 -7.837 1.00 92.12 83 LYS A CA 1
ATOM 606 C C . LYS A 1 83 ? -1.462 0.649 -6.505 1.00 92.12 83 LYS A C 1
ATOM 608 O O . LYS A 1 83 ? -1.556 -0.441 -5.958 1.00 92.12 83 LYS A O 1
ATOM 613 N N . VAL A 1 84 ? -1.974 1.752 -5.985 1.00 90.62 84 VAL A N 1
ATOM 614 C CA . VAL A 1 84 ? -2.688 1.797 -4.714 1.00 90.62 84 VAL A CA 1
ATOM 615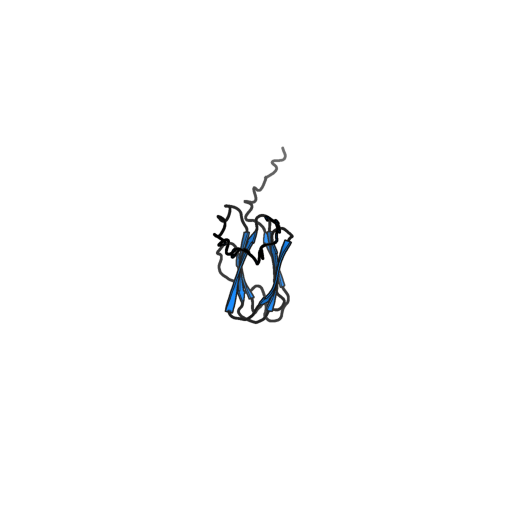 C C . VAL A 1 84 ? -4.068 2.403 -4.918 1.00 90.62 84 VAL A C 1
ATOM 617 O O . VAL A 1 84 ? -4.223 3.435 -5.561 1.00 90.62 84 VAL A O 1
ATOM 620 N N . SER A 1 85 ? -5.071 1.732 -4.373 1.00 89.44 85 SER A N 1
ATOM 621 C CA . SER A 1 85 ? -6.468 2.140 -4.305 1.00 89.44 85 SER A CA 1
ATOM 622 C C . SER A 1 85 ? -6.829 2.330 -2.836 1.00 89.44 85 SER A C 1
ATOM 624 O O . SER A 1 85 ? -6.559 1.461 -2.009 1.00 89.44 85 SER A O 1
ATOM 626 N N . PHE A 1 86 ? -7.421 3.470 -2.504 1.00 87.19 86 PHE A N 1
ATOM 627 C CA . PHE A 1 86 ? -7.836 3.823 -1.148 1.00 87.19 86 PHE A CA 1
ATOM 628 C C . PHE A 1 86 ? -9.360 3.922 -1.099 1.00 87.19 86 PHE A C 1
ATOM 630 O O . PHE A 1 86 ? -9.938 4.583 -1.951 1.00 87.19 86 PHE A O 1
ATOM 637 N N . ASN A 1 87 ? -10.011 3.250 -0.150 1.00 83.06 87 ASN A N 1
ATOM 638 C CA . ASN A 1 87 ? 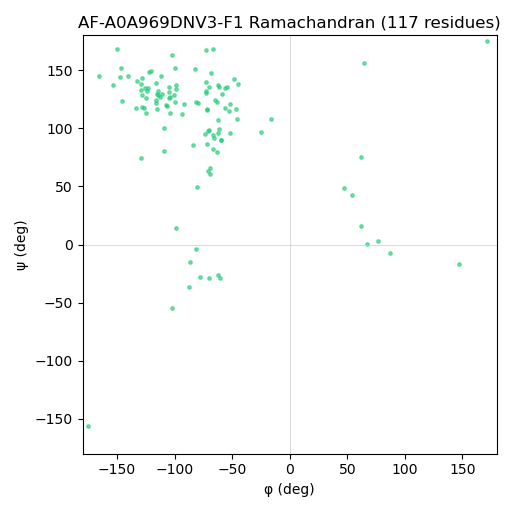-11.468 3.231 0.029 1.00 83.06 87 ASN A CA 1
ATOM 639 C C . ASN A 1 87 ? -12.252 2.982 -1.269 1.00 83.06 87 ASN A C 1
ATOM 641 O O . ASN A 1 87 ? -13.178 3.713 -1.603 1.00 83.06 87 ASN A O 1
ATOM 645 N N . GLU A 1 88 ? -11.846 1.959 -2.029 1.00 78.50 88 GLU A N 1
ATOM 646 C CA . GLU A 1 88 ? -12.447 1.608 -3.331 1.00 78.50 88 GLU A CA 1
ATOM 647 C C . GLU A 1 88 ? -12.320 2.703 -4.411 1.00 78.50 88 GLU A C 1
ATOM 649 O O . GLU A 1 88 ? -12.964 2.632 -5.459 1.00 78.50 88 GLU A O 1
ATOM 654 N N . ALA A 1 89 ? -11.434 3.686 -4.220 1.00 83.81 89 ALA A N 1
ATOM 655 C CA . ALA A 1 89 ? -11.068 4.641 -5.259 1.00 83.81 89 ALA A CA 1
ATOM 656 C C . ALA A 1 89 ? -10.305 3.972 -6.414 1.00 83.81 89 ALA A C 1
ATOM 658 O O . ALA A 1 89 ? -9.835 2.832 -6.324 1.00 83.81 89 ALA A O 1
ATOM 659 N N . ALA A 1 90 ? -10.141 4.711 -7.510 1.00 85.12 90 ALA A N 1
ATOM 660 C CA . ALA A 1 90 ? -9.334 4.264 -8.636 1.00 85.12 90 ALA A CA 1
ATOM 661 C C . ALA A 1 90 ? -7.901 3.931 -8.181 1.00 85.12 90 ALA A C 1
ATOM 663 O O . ALA A 1 90 ? -7.293 4.679 -7.419 1.00 85.12 90 ALA A O 1
ATOM 664 N N . ALA A 1 91 ? -7.370 2.798 -8.644 1.00 87.00 91 ALA A N 1
ATOM 665 C CA . ALA A 1 91 ? -6.001 2.403 -8.349 1.00 87.00 91 ALA A CA 1
ATOM 666 C C . ALA A 1 91 ? -5.021 3.298 -9.118 1.00 87.00 91 ALA A C 1
ATOM 668 O O . ALA A 1 91 ? -4.969 3.266 -10.350 1.00 87.00 91 ALA A O 1
ATOM 669 N N . GLU A 1 92 ? -4.230 4.077 -8.388 1.00 87.31 92 GLU A N 1
ATOM 670 C CA . GLU A 1 92 ? -3.247 4.996 -8.950 1.00 87.31 92 GLU A CA 1
ATOM 671 C C . GLU A 1 92 ? -1.827 4.530 -8.628 1.00 87.31 92 GLU A C 1
ATOM 673 O O . GLU A 1 92 ? -1.582 3.987 -7.549 1.00 87.31 92 GLU A O 1
ATOM 678 N N . PRO A 1 93 ? -0.857 4.723 -9.534 1.00 88.44 93 PRO A N 1
ATOM 679 C CA . PRO A 1 93 ? 0.531 4.424 -9.225 1.00 88.44 93 PRO A CA 1
ATOM 680 C C . PRO A 1 93 ? 0.984 5.249 -8.015 1.00 88.44 93 PRO A C 1
ATOM 682 O O . PRO A 1 93 ? 0.838 6.471 -7.988 1.00 88.44 93 PRO A O 1
ATOM 685 N N . LEU A 1 94 ? 1.583 4.586 -7.025 1.00 87.25 94 LEU A N 1
ATOM 686 C CA . LEU A 1 94 ? 2.048 5.223 -5.791 1.00 87.25 94 LEU A CA 1
ATOM 687 C C . LEU A 1 94 ? 3.103 6.306 -6.076 1.00 87.25 94 LEU A C 1
ATOM 689 O O . LEU A 1 94 ? 3.270 7.273 -5.327 1.00 87.25 94 LEU A O 1
ATOM 693 N N . GLY A 1 95 ? 3.854 6.136 -7.162 1.00 86.12 95 GLY A N 1
ATOM 694 C CA . GLY A 1 95 ? 4.843 7.103 -7.595 1.00 86.12 95 GLY A CA 1
ATOM 695 C C . GLY A 1 95 ? 5.493 6.743 -8.921 1.00 86.12 95 GLY A C 1
ATOM 696 O O . GLY A 1 95 ? 4.940 6.028 -9.750 1.00 86.12 95 GLY A O 1
ATOM 697 N N . GLN A 1 96 ? 6.695 7.277 -9.122 1.00 87.19 96 GLN A N 1
ATOM 698 C CA . GLN A 1 96 ? 7.486 7.026 -10.323 1.00 87.19 96 GLN A CA 1
ATOM 699 C C . GLN A 1 96 ? 8.252 5.696 -10.218 1.00 87.19 96 GLN A C 1
ATOM 701 O O . GLN A 1 96 ? 8.615 5.272 -9.113 1.00 87.19 96 GLN A O 1
ATOM 706 N N . PRO A 1 97 ? 8.527 5.026 -11.351 1.00 84.19 97 PRO A N 1
ATOM 707 C CA . PRO A 1 97 ? 9.263 3.763 -11.363 1.00 84.19 97 PRO A CA 1
ATOM 708 C C . PRO A 1 97 ? 10.671 3.941 -10.790 1.00 84.19 97 PRO A C 1
ATOM 710 O O . PRO A 1 97 ? 11.364 4.907 -11.097 1.00 84.19 97 PRO A O 1
ATOM 713 N N . GLY A 1 98 ? 11.083 3.007 -9.930 1.00 83.44 98 GLY A N 1
ATOM 714 C CA . GLY A 1 98 ? 12.385 3.014 -9.257 1.00 83.44 98 GLY A CA 1
ATOM 715 C C . GLY A 1 98 ? 12.519 3.989 -8.082 1.00 83.44 98 GLY A C 1
ATOM 716 O O . GLY A 1 98 ? 13.601 4.085 -7.508 1.00 83.44 98 GLY A O 1
ATOM 717 N N . VAL A 1 99 ? 11.454 4.707 -7.709 1.00 87.38 99 VAL A N 1
ATOM 718 C CA . VAL A 1 99 ? 11.470 5.643 -6.576 1.00 87.38 99 VAL A CA 1
ATOM 719 C C . VAL A 1 99 ? 10.875 4.988 -5.334 1.00 87.38 99 VAL A C 1
ATOM 721 O O . VAL A 1 99 ? 9.829 4.345 -5.404 1.00 87.38 99 VAL A O 1
ATOM 724 N N . VAL A 1 100 ? 11.512 5.202 -4.181 1.00 90.50 100 VAL A N 1
ATOM 725 C CA . VAL A 1 100 ? 10.937 4.840 -2.883 1.00 90.50 100 VAL A CA 1
ATOM 726 C C . VAL A 1 100 ? 9.928 5.914 -2.480 1.00 90.50 100 VAL A C 1
ATOM 728 O O . VAL A 1 100 ? 10.292 7.085 -2.367 1.00 90.50 100 VAL A O 1
ATOM 731 N N . LYS A 1 101 ? 8.672 5.537 -2.248 1.00 90.06 101 LYS A N 1
ATOM 732 C CA . LYS A 1 101 ? 7.612 6.455 -1.814 1.00 90.06 101 LYS A CA 1
ATOM 733 C C . LYS A 1 101 ? 6.909 5.882 -0.592 1.00 90.06 101 LYS A C 1
ATOM 735 O O . LYS A 1 101 ? 6.636 4.687 -0.541 1.00 90.06 101 LYS A O 1
ATOM 740 N N . GLU A 1 102 ? 6.618 6.746 0.369 1.00 91.31 102 GLU A N 1
ATOM 741 C CA . GLU A 1 102 ? 5.736 6.466 1.495 1.00 91.31 102 GLU A CA 1
ATOM 742 C C . GLU A 1 102 ? 4.497 7.352 1.372 1.00 91.31 102 GLU A C 1
ATOM 744 O O . GLU A 1 102 ? 4.615 8.549 1.095 1.00 91.31 102 GLU A O 1
ATOM 749 N N . VAL A 1 103 ? 3.319 6.755 1.517 1.00 89.12 103 VAL A N 1
ATOM 750 C CA . VAL A 1 103 ? 2.032 7.444 1.502 1.00 89.12 103 VAL A CA 1
ATOM 751 C C . VAL A 1 103 ? 1.247 7.008 2.724 1.00 89.12 103 VAL A C 1
ATOM 753 O O . VAL A 1 103 ? 1.166 5.827 3.047 1.00 89.12 103 VAL A O 1
ATOM 756 N N . SER A 1 104 ? 0.690 7.995 3.405 1.00 88.38 104 SER A N 1
ATOM 757 C CA . SER A 1 104 ? -0.145 7.820 4.577 1.00 88.38 104 SER A CA 1
ATOM 758 C C . SER A 1 104 ? -1.598 8.056 4.183 1.00 88.38 104 SER A C 1
ATOM 760 O O . SER A 1 104 ? -1.927 9.128 3.678 1.00 88.38 104 SER A O 1
ATOM 762 N N . TYR A 1 105 ? -2.446 7.088 4.485 1.00 86.88 105 TYR A N 1
ATOM 763 C CA . TYR A 1 105 ? -3.881 7.091 4.267 1.00 86.88 105 TYR A CA 1
ATOM 764 C C . TYR A 1 105 ? -4.588 7.205 5.629 1.00 86.88 105 TYR A C 1
ATOM 766 O O . TYR A 1 105 ? -4.623 6.217 6.365 1.00 86.88 105 TYR A O 1
ATOM 774 N N . PRO A 1 106 ? -5.060 8.407 6.010 1.00 82.06 106 PRO A N 1
ATOM 775 C CA . PRO A 1 106 ? -5.795 8.637 7.257 1.00 82.06 106 PRO A CA 1
ATOM 776 C C . PRO A 1 106 ? -7.220 8.060 7.180 1.00 82.06 106 PRO A C 1
ATOM 778 O O . PRO A 1 106 ? -7.681 7.755 6.075 1.00 82.06 106 PRO A O 1
ATOM 781 N N . PRO A 1 107 ? -7.940 7.952 8.312 1.00 79.38 107 PRO A N 1
ATOM 782 C CA . PRO A 1 107 ? -9.337 7.556 8.294 1.00 79.38 107 PRO A CA 1
ATOM 783 C C . PRO A 1 107 ? -10.143 8.681 7.655 1.00 79.38 107 PRO A C 1
ATOM 785 O O . PRO A 1 107 ? -9.801 9.862 7.799 1.00 79.38 107 PRO A O 1
ATOM 788 N N . GLU A 1 108 ? -11.225 8.329 6.959 1.00 65.44 108 GLU A N 1
ATOM 789 C CA . GLU A 1 108 ? -12.242 9.281 6.493 1.00 65.44 108 GLU A CA 1
ATOM 790 C C . GLU A 1 108 ? -13.000 9.814 7.719 1.00 65.44 108 GLU A C 1
ATOM 792 O O . GLU A 1 108 ? -14.201 9.628 7.890 1.00 65.44 108 GLU A O 1
ATOM 797 N N . THR A 1 109 ? -12.286 10.463 8.638 1.00 55.50 109 THR A N 1
ATOM 798 C CA . THR A 1 109 ? -12.922 11.288 9.649 1.00 55.50 109 THR A CA 1
ATOM 799 C C . THR A 1 109 ? -13.613 12.406 8.883 1.00 55.50 109 THR A C 1
ATOM 801 O O . THR A 1 109 ? -12.949 13.125 8.127 1.00 55.50 109 THR A O 1
ATOM 804 N N . PRO A 1 110 ? -14.937 12.584 9.024 1.00 51.75 110 PRO A N 1
ATOM 805 C CA . PRO A 1 110 ? -15.550 13.795 8.532 1.00 51.75 110 PRO A CA 1
ATOM 806 C C . PRO A 1 110 ? -14.902 14.919 9.332 1.00 51.75 110 PRO A C 1
ATOM 808 O O . PRO A 1 110 ? -15.155 15.054 10.531 1.00 51.75 110 PRO A O 1
ATOM 811 N N . THR A 1 111 ? -14.022 15.693 8.696 1.00 49.28 111 THR A N 1
ATOM 812 C CA . THR A 1 111 ? -13.459 16.901 9.285 1.00 49.28 111 THR A CA 1
ATOM 813 C C . THR A 1 111 ? -14.633 17.821 9.591 1.00 49.28 111 THR A C 1
ATOM 815 O O . THR A 1 111 ? -15.070 18.611 8.754 1.00 49.28 111 THR A O 1
ATOM 818 N N . THR A 1 112 ? -15.192 17.704 10.795 1.00 47.50 112 THR A N 1
ATOM 819 C CA . THR A 1 112 ? -16.069 18.718 11.354 1.00 47.50 112 THR A CA 1
ATOM 820 C C . THR A 1 112 ? -15.157 19.905 11.570 1.00 47.50 112 THR A C 1
ATOM 822 O O . THR A 1 112 ? -14.424 19.993 12.554 1.00 47.50 112 THR A O 1
ATOM 825 N N . VAL A 1 113 ? -15.140 20.791 10.578 1.00 51.97 113 VAL A N 1
ATOM 826 C CA . VAL A 1 113 ? -14.583 22.128 10.699 1.00 51.97 113 VAL A CA 1
ATOM 827 C C . VAL A 1 113 ? -15.362 22.827 11.806 1.00 51.97 113 VAL A C 1
ATOM 829 O O . VAL A 1 113 ? -16.395 23.443 11.569 1.00 51.97 113 VAL A O 1
ATOM 832 N N . SER A 1 114 ? -14.891 22.700 13.046 1.00 47.22 114 SER A N 1
ATOM 833 C CA . SER A 1 114 ? -15.314 23.543 14.160 1.00 47.22 114 SER A CA 1
ATOM 834 C C . SER A 1 114 ? -14.820 24.959 13.882 1.00 47.22 114 SER A C 1
ATOM 836 O O . SER A 1 114 ? -13.763 25.383 14.338 1.00 47.22 114 SER A O 1
ATOM 838 N N . TRP A 1 115 ? -15.582 25.681 13.067 1.00 59.34 115 TRP A N 1
ATOM 839 C CA . TRP A 1 115 ? -15.619 27.129 13.026 1.00 59.34 115 TRP A CA 1
ATOM 840 C C . TRP A 1 115 ? -15.847 27.649 14.447 1.00 59.34 115 TRP A C 1
ATOM 842 O O . TRP A 1 115 ? -16.962 27.708 14.960 1.00 59.34 115 TRP A O 1
ATOM 852 N N . VAL A 1 116 ? -14.742 27.986 15.106 1.00 65.56 116 VAL A N 1
ATOM 853 C CA . VAL A 1 116 ? -14.748 28.794 16.315 1.00 65.56 116 VAL A CA 1
ATOM 854 C C . VAL A 1 116 ? -15.343 30.154 15.947 1.00 65.56 116 VAL A C 1
ATOM 856 O O . VAL A 1 116 ? -14.697 31.004 15.337 1.00 65.56 116 VAL A O 1
ATOM 859 N N . ILE A 1 117 ? -16.623 30.343 16.258 1.00 61.53 117 ILE A N 1
ATOM 860 C CA . ILE A 1 117 ? -17.219 31.674 16.324 1.00 61.53 117 ILE A CA 1
ATOM 861 C C . ILE A 1 117 ? -16.597 32.328 17.558 1.00 61.53 117 ILE A C 1
ATOM 863 O O . ILE A 1 117 ? -17.004 32.039 18.682 1.00 61.53 117 ILE A O 1
ATOM 867 N N . ASN A 1 118 ? -15.571 33.155 17.357 1.00 42.41 118 ASN A N 1
ATOM 868 C CA . ASN A 1 118 ? -15.080 34.024 18.419 1.00 42.41 118 ASN A CA 1
ATOM 869 C C . ASN A 1 118 ? -15.996 35.266 18.486 1.00 42.41 118 ASN A C 1
ATOM 871 O O . ASN A 1 118 ? -16.166 35.914 17.449 1.00 42.41 118 ASN A O 1
ATOM 875 N N . PRO A 1 119 ? -16.614 35.546 19.650 1.00 69.75 119 PRO A N 1
ATOM 876 C CA . PRO A 1 119 ? -17.576 36.633 19.853 1.00 69.75 119 PRO A CA 1
ATOM 877 C C . PRO A 1 119 ? -16.947 38.032 19.848 1.00 69.75 119 PRO A C 1
ATOM 879 O O . PRO A 1 119 ? -15.732 38.150 20.131 1.00 69.75 119 PRO A O 1
#

Foldseek 3Di:
DDDDDDDDDPPPDPPPDPCPPCPPDPQPPWKKKKKKAFQAWKWKWKAAPNRTPDTGIDGHGDIDMDIHRFKIKIWIQQQQRMWMDIPNHDTHRQDHGRHIDIDMGGIVPVPPPPPPPDD

Nearest PDB structures (foldseek):
  6yrf-assembly1_A  TM=5.573E-01  e=2.753E+00  Bacillus thuringiensis
  5uv8-assembly2_G  TM=4.454E-01  e=1.353E+00  Homo sapiens
  1ux7-assembly1_A  TM=2.984E-01  e=8.272E-01  Paenibacillus polymyxa
  6v1v-assembly1_C  TM=3.347E-01  e=1.683E+00  Bacillus thuringiensis
  7ear-assembly1_A  TM=3.004E-01  e=1.281E+00  Bacillus thuringiensis

Sequence (119 aa):
MNTAIVEPIPEASTTTDAATGSAPAPIAEGDVRVSVEMEGQSWLRITADNEVSFEGILRQGDTRTWTAEEQIIVRAGNAGGVKVSFNEAAAEPLGQPGVVKEVSYPPETPTTVSWVINP

pLDDT: mean 75.51, std 18.16, range [42.41, 93.06]